Protein AF-A0A353LH49-F1 (afdb_monomer)

Sequence (114 aa):
VMPNPTAQELASIAIASAQTARGIVGVEPRVAMLSFSTKGSAQHEMIDKVAEATRIAKEIAPDLLIDGELQADAALVPSVGASKAPGSAIAGQANVLVFPTLEAGNIGYKLVQR

Mean predicted aligned error: 2.39 Å

Structure (mmCIF, N/CA/C/O backbone):
data_AF-A0A353LH49-F1
#
_entry.id   AF-A0A353LH49-F1
#
loop_
_atom_site.group_PDB
_atom_site.id
_atom_site.type_symbol
_atom_site.label_atom_id
_atom_site.label_alt_id
_atom_site.label_comp_id
_atom_site.label_asym_id
_atom_site.label_entity_id
_atom_site.label_seq_id
_atom_site.pdbx_PDB_ins_code
_atom_site.Cartn_x
_atom_site.Cartn_y
_atom_site.Cartn_z
_atom_site.occupancy
_atom_site.B_iso_or_equiv
_atom_site.auth_seq_id
_atom_site.auth_comp_id
_atom_site.auth_asym_id
_atom_site.auth_atom_id
_atom_site.pdbx_PDB_model_num
ATOM 1 N N . VAL A 1 1 ? 5.551 8.821 -13.370 1.00 75.88 1 VAL A N 1
ATOM 2 C CA . VAL A 1 1 ? 5.186 7.386 -13.489 1.00 75.88 1 VAL A CA 1
ATOM 3 C C . VAL A 1 1 ? 6.462 6.581 -13.333 1.00 75.88 1 VAL A C 1
ATOM 5 O O . VAL A 1 1 ? 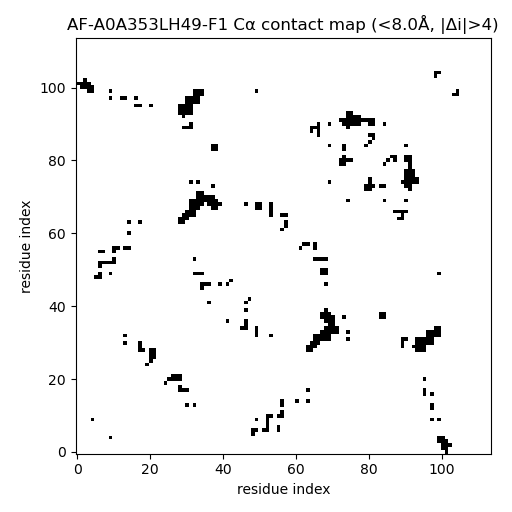7.422 6.912 -14.013 1.00 75.88 1 VAL A O 1
ATOM 8 N N . MET A 1 2 ? 6.496 5.605 -12.422 1.00 89.31 2 MET A N 1
ATOM 9 C CA . MET A 1 2 ? 7.700 4.829 -12.090 1.00 89.31 2 MET A CA 1
ATOM 10 C C . MET A 1 2 ? 7.432 3.335 -12.330 1.00 89.31 2 MET A C 1
ATOM 12 O O . MET A 1 2 ? 6.584 2.779 -11.633 1.00 89.31 2 MET A O 1
ATOM 16 N N . PRO A 1 3 ? 8.083 2.688 -13.319 1.00 94.62 3 PRO A N 1
ATOM 17 C CA . PRO A 1 3 ? 7.826 1.284 -13.651 1.00 94.62 3 PRO A CA 1
ATOM 18 C C . PRO A 1 3 ? 8.107 0.308 -12.502 1.00 94.62 3 PRO A C 1
ATOM 20 O O . PRO A 1 3 ? 7.260 -0.516 -12.160 1.00 94.62 3 PRO A O 1
ATOM 23 N N . ASN A 1 4 ? 9.274 0.437 -11.876 1.00 97.25 4 ASN A N 1
ATOM 24 C CA . ASN A 1 4 ? 9.697 -0.361 -10.731 1.00 97.25 4 ASN A CA 1
ATOM 25 C C . ASN A 1 4 ? 10.303 0.585 -9.682 1.00 97.25 4 ASN A C 1
ATOM 27 O O . ASN A 1 4 ? 11.509 0.819 -9.717 1.00 97.25 4 ASN A O 1
ATOM 31 N N . PRO A 1 5 ? 9.475 1.197 -8.817 1.00 97.62 5 PRO A N 1
ATOM 32 C CA . PRO A 1 5 ? 9.954 2.167 -7.841 1.00 97.62 5 PRO A CA 1
ATOM 33 C C . PRO A 1 5 ? 10.895 1.498 -6.836 1.00 97.62 5 PRO A C 1
ATOM 35 O O . PRO A 1 5 ? 10.647 0.365 -6.409 1.00 97.62 5 PRO A O 1
ATOM 38 N N . THR A 1 6 ? 11.936 2.226 -6.442 1.00 98.44 6 THR A N 1
ATOM 39 C CA . THR A 1 6 ? 12.780 1.943 -5.272 1.00 98.44 6 THR A CA 1
ATOM 40 C C . THR A 1 6 ? 11.975 2.058 -3.971 1.00 98.44 6 THR A C 1
ATOM 42 O O . THR A 1 6 ? 10.847 2.553 -3.968 1.00 98.44 6 THR A O 1
ATOM 45 N N . ALA A 1 7 ? 12.536 1.626 -2.837 1.00 98.56 7 ALA A N 1
ATOM 46 C CA . ALA A 1 7 ? 11.848 1.727 -1.546 1.00 98.56 7 ALA A CA 1
ATOM 47 C C . ALA A 1 7 ? 11.538 3.189 -1.156 1.00 98.56 7 ALA A C 1
ATOM 49 O O . ALA A 1 7 ? 10.439 3.491 -0.695 1.00 98.56 7 ALA A O 1
ATOM 50 N N . GLN A 1 8 ? 12.470 4.111 -1.413 1.00 98.50 8 GLN A N 1
ATOM 51 C CA . GLN A 1 8 ? 12.330 5.548 -1.157 1.00 98.50 8 GLN A CA 1
ATOM 52 C C . GLN A 1 8 ? 11.236 6.172 -2.029 1.00 98.50 8 GLN A C 1
ATOM 54 O O . GLN A 1 8 ? 10.405 6.950 -1.554 1.00 98.50 8 GLN A O 1
ATOM 59 N N . GLU A 1 9 ? 11.205 5.808 -3.309 1.00 98.50 9 GLU A N 1
ATOM 60 C CA . GLU A 1 9 ? 10.169 6.259 -4.236 1.00 98.50 9 GLU A CA 1
ATOM 61 C C . GLU A 1 9 ? 8.800 5.693 -3.858 1.00 98.50 9 GLU A C 1
ATOM 63 O O . GLU A 1 9 ? 7.806 6.414 -3.892 1.00 98.50 9 GLU A O 1
ATOM 68 N N . LEU A 1 10 ? 8.738 4.424 -3.447 1.00 98.62 10 LEU A N 1
ATOM 69 C CA . LEU A 1 10 ? 7.501 3.768 -3.035 1.00 98.62 10 LEU A CA 1
ATOM 70 C C . LEU A 1 10 ? 6.944 4.364 -1.732 1.00 98.62 10 LEU A C 1
ATOM 72 O O . LEU A 1 10 ? 5.738 4.593 -1.632 1.00 98.62 10 LEU A O 1
ATOM 76 N N . ALA A 1 11 ? 7.810 4.703 -0.774 1.00 98.75 11 ALA A N 1
ATOM 77 C CA . ALA A 1 11 ? 7.440 5.471 0.415 1.00 98.75 11 ALA A CA 1
ATOM 78 C C . ALA A 1 11 ? 6.884 6.856 0.041 1.00 98.75 11 ALA A C 1
ATOM 80 O O . ALA A 1 11 ? 5.835 7.272 0.536 1.00 98.75 11 ALA A O 1
ATOM 81 N N . SER A 1 12 ? 7.545 7.543 -0.894 1.00 98.44 12 SER A N 1
ATOM 82 C CA . SER A 1 12 ? 7.101 8.850 -1.393 1.00 98.44 12 SER A CA 1
ATOM 83 C C . SER A 1 12 ? 5.735 8.765 -2.086 1.00 98.44 12 SER A C 1
ATOM 85 O O . SER A 1 12 ? 4.872 9.613 -1.856 1.00 98.44 12 SER A O 1
ATOM 87 N N . ILE A 1 13 ? 5.497 7.711 -2.879 1.00 98.56 13 ILE A N 1
ATOM 88 C CA . ILE A 1 13 ? 4.190 7.421 -3.489 1.00 98.56 13 ILE A CA 1
ATOM 89 C C . ILE A 1 13 ? 3.124 7.249 -2.408 1.00 98.56 13 ILE A C 1
ATOM 91 O O . ILE A 1 13 ? 2.033 7.805 -2.543 1.00 98.56 13 ILE A O 1
ATOM 95 N N . ALA A 1 14 ? 3.415 6.493 -1.348 1.00 98.69 14 ALA A N 1
ATOM 96 C CA . ALA A 1 14 ? 2.465 6.230 -0.275 1.00 98.69 14 ALA A CA 1
ATOM 97 C C . ALA A 1 14 ? 2.020 7.520 0.426 1.00 98.69 14 ALA A C 1
ATOM 99 O O . ALA A 1 14 ? 0.821 7.767 0.570 1.00 98.69 14 ALA A O 1
ATOM 100 N N . ILE A 1 15 ? 2.978 8.381 0.776 1.00 98.69 15 ILE A N 1
ATOM 101 C CA . ILE A 1 15 ? 2.717 9.670 1.426 1.00 98.69 15 ILE A CA 1
ATOM 102 C C . ILE A 1 15 ? 1.917 10.597 0.500 1.00 98.69 15 ILE A C 1
ATOM 104 O O . ILE A 1 15 ? 0.896 11.148 0.913 1.00 98.69 15 ILE A O 1
ATOM 108 N N . ALA A 1 16 ? 2.320 10.730 -0.766 1.00 98.31 16 ALA A N 1
ATOM 109 C CA . ALA A 1 16 ? 1.608 11.570 -1.733 1.00 98.31 16 ALA A CA 1
ATOM 110 C C . ALA A 1 16 ? 0.178 11.063 -2.010 1.00 98.31 16 ALA A C 1
ATOM 112 O O . ALA A 1 16 ? -0.765 11.852 -2.132 1.00 98.31 16 ALA A O 1
ATOM 113 N N . SER A 1 17 ? -0.008 9.742 -2.063 1.00 98.31 17 SER A N 1
ATOM 114 C CA . SER A 1 17 ? -1.325 9.120 -2.248 1.00 98.31 17 SER A CA 1
ATOM 115 C C . SER A 1 17 ? -2.226 9.352 -1.035 1.00 98.31 17 SER A C 1
ATOM 117 O O . SER A 1 17 ? -3.405 9.661 -1.196 1.00 98.31 17 SER A O 1
ATOM 119 N N . ALA A 1 18 ? -1.675 9.283 0.179 1.00 98.56 18 ALA A N 1
ATOM 120 C CA . ALA A 1 18 ? -2.403 9.603 1.402 1.00 98.56 18 ALA A CA 1
ATOM 121 C C . ALA A 1 18 ? -2.843 11.074 1.456 1.00 98.56 18 ALA A C 1
ATOM 123 O O . ALA A 1 18 ? -3.993 11.369 1.780 1.00 98.56 18 ALA A O 1
ATOM 124 N N . GLN A 1 19 ? -1.950 11.997 1.087 1.00 98.12 19 GLN A N 1
ATOM 125 C CA . GLN A 1 19 ? -2.270 13.424 0.983 1.00 98.12 19 GLN A CA 1
ATOM 126 C C . GLN A 1 19 ? -3.378 13.675 -0.043 1.00 98.12 19 GLN A C 1
ATOM 128 O O . GLN A 1 19 ? -4.295 14.449 0.220 1.00 98.12 19 GLN A O 1
ATOM 133 N N . THR A 1 20 ? -3.335 12.976 -1.178 1.00 98.19 20 THR A N 1
ATOM 134 C CA . THR A 1 20 ? -4.377 13.030 -2.212 1.00 98.19 20 THR A CA 1
ATOM 135 C C . THR A 1 20 ? -5.720 12.519 -1.690 1.00 98.19 20 THR A C 1
ATOM 137 O O . THR A 1 20 ? -6.738 13.187 -1.859 1.00 98.19 20 THR A O 1
ATOM 140 N N . ALA A 1 21 ? -5.738 11.370 -1.012 1.00 98.25 21 ALA A N 1
ATOM 141 C CA . ALA A 1 21 ? -6.956 10.822 -0.417 1.00 98.25 21 ALA A CA 1
ATOM 142 C C . ALA A 1 21 ? -7.584 11.797 0.594 1.00 98.25 21 ALA A C 1
ATOM 144 O O . ALA A 1 21 ? -8.791 12.036 0.555 1.00 98.25 21 ALA A O 1
ATOM 145 N N . ARG A 1 22 ? -6.763 12.441 1.429 1.00 97.81 22 ARG A N 1
ATOM 146 C CA . ARG A 1 22 ? -7.247 13.434 2.392 1.00 97.81 22 ARG A CA 1
ATOM 147 C C . ARG A 1 22 ? -7.721 14.724 1.718 1.00 97.81 22 ARG A C 1
ATOM 149 O O . ARG A 1 22 ? -8.810 15.198 2.015 1.00 97.81 22 ARG A O 1
ATOM 156 N N . GLY A 1 23 ? -6.918 15.294 0.821 1.00 97.81 23 GLY A N 1
ATOM 157 C CA . GLY A 1 23 ? -7.153 16.624 0.250 1.00 97.81 23 GLY A CA 1
ATOM 158 C C . GLY A 1 23 ? -8.160 16.673 -0.899 1.00 97.81 23 GLY A C 1
ATOM 159 O O . GLY A 1 23 ? -8.814 17.694 -1.080 1.00 97.81 23 GLY A O 1
ATOM 160 N N . ILE A 1 24 ? -8.285 15.593 -1.676 1.00 97.06 24 ILE A N 1
ATOM 161 C CA . ILE A 1 24 ? -9.148 15.548 -2.869 1.00 97.06 24 ILE A CA 1
ATOM 162 C C . ILE A 1 24 ? -10.380 14.680 -2.623 1.00 97.06 24 ILE A C 1
ATOM 164 O O . ILE A 1 24 ? -11.488 15.083 -2.964 1.00 97.06 24 ILE A O 1
ATOM 168 N N . VAL A 1 25 ? -10.204 13.495 -2.032 1.00 96.31 25 VAL A N 1
ATOM 169 C CA . VAL A 1 25 ? -11.322 12.564 -1.787 1.00 96.31 25 VAL A CA 1
ATOM 170 C C . VAL A 1 25 ? -12.046 12.887 -0.473 1.00 96.31 25 VAL A C 1
ATOM 172 O O . VAL A 1 25 ? -13.220 12.562 -0.326 1.00 96.31 25 VAL A O 1
ATOM 175 N N . GLY A 1 26 ? -11.378 13.558 0.473 1.00 96.38 26 GLY A N 1
ATOM 176 C CA . GLY A 1 26 ? -11.967 13.952 1.755 1.00 96.38 26 GLY A CA 1
ATOM 177 C C . GLY A 1 26 ? -12.101 12.799 2.754 1.00 96.38 26 GLY A C 1
ATOM 178 O O . GLY A 1 26 ? -12.952 12.853 3.639 1.00 96.38 26 GLY A O 1
ATOM 179 N N . VAL A 1 27 ? -11.291 11.744 2.615 1.00 96.94 27 VAL A N 1
ATOM 180 C CA . VAL A 1 27 ? -11.302 10.575 3.511 1.00 96.94 27 VAL A CA 1
ATOM 181 C C . VAL A 1 27 ? -10.004 10.476 4.302 1.00 96.94 27 VAL A C 1
ATOM 183 O O . VAL A 1 27 ? -8.938 10.834 3.805 1.00 96.94 27 VAL A O 1
ATOM 186 N N . GLU A 1 28 ? -10.078 9.943 5.522 1.00 97.69 28 GLU A N 1
ATOM 187 C CA . GLU A 1 28 ? -8.874 9.672 6.309 1.00 97.69 28 GLU A CA 1
ATOM 188 C C . GLU A 1 28 ? -8.113 8.475 5.705 1.00 97.69 28 GLU A C 1
ATOM 190 O O . GLU A 1 28 ? -8.689 7.379 5.613 1.00 97.69 28 GLU A O 1
ATOM 195 N N . PRO A 1 29 ? -6.860 8.659 5.245 1.00 98.44 29 PRO A N 1
ATOM 196 C CA . PRO A 1 29 ? -6.124 7.621 4.539 1.00 98.44 29 PRO A CA 1
ATOM 197 C C . PRO A 1 29 ? -5.709 6.493 5.483 1.00 98.44 29 PRO A C 1
ATOM 199 O O . PRO A 1 29 ? -5.062 6.726 6.494 1.00 98.44 29 PRO A O 1
ATOM 202 N N . ARG A 1 30 ? -6.027 5.259 5.101 1.00 98.56 30 ARG A N 1
ATOM 203 C CA . ARG A 1 30 ? -5.522 4.005 5.667 1.00 98.56 30 ARG A CA 1
ATOM 204 C C . ARG A 1 30 ? -4.780 3.279 4.556 1.00 98.56 30 ARG A C 1
ATOM 206 O O . ARG A 1 30 ? -5.397 2.680 3.669 1.00 98.56 30 ARG A O 1
ATOM 213 N N . VAL A 1 31 ? -3.460 3.421 4.576 1.00 98.81 31 VAL A N 1
ATOM 214 C CA . VAL A 1 31 ? -2.564 3.070 3.474 1.00 98.81 31 VAL A CA 1
ATOM 215 C C . VAL A 1 31 ? -2.033 1.653 3.643 1.00 98.81 31 VAL A C 1
ATOM 217 O O . VAL A 1 31 ? -1.294 1.373 4.584 1.00 98.81 31 VAL A O 1
ATOM 220 N N . ALA A 1 32 ? -2.362 0.772 2.702 1.00 98.81 32 ALA A N 1
ATOM 221 C CA . ALA A 1 32 ? -1.776 -0.559 2.607 1.00 98.81 32 ALA A CA 1
ATOM 222 C C . ALA A 1 32 ? -0.669 -0.590 1.546 1.00 98.81 32 ALA A C 1
ATOM 224 O O . ALA A 1 32 ? -0.913 -0.318 0.366 1.00 98.81 32 ALA A O 1
ATOM 225 N N . MET A 1 33 ? 0.536 -0.966 1.968 1.00 98.69 33 MET A N 1
ATOM 226 C CA . MET A 1 33 ? 1.673 -1.221 1.084 1.00 98.69 33 MET A CA 1
ATOM 227 C C . MET A 1 33 ? 1.589 -2.663 0.577 1.00 98.69 33 MET A C 1
ATOM 229 O O . MET A 1 33 ? 1.830 -3.611 1.330 1.00 98.69 33 MET A O 1
ATOM 233 N N . LEU A 1 34 ? 1.189 -2.834 -0.685 1.00 98.69 34 LEU A N 1
ATOM 234 C CA . LEU A 1 34 ? 0.835 -4.141 -1.230 1.00 98.69 34 LEU A CA 1
ATOM 235 C C . LEU A 1 34 ? 2.056 -4.984 -1.607 1.00 98.69 34 LEU A C 1
ATOM 237 O O . LEU A 1 34 ? 3.041 -4.494 -2.156 1.00 98.69 34 LEU A O 1
ATOM 241 N N . SER A 1 35 ? 1.939 -6.287 -1.371 1.00 98.25 35 SER A N 1
ATOM 242 C CA . SER A 1 35 ? 2.899 -7.320 -1.753 1.00 98.25 35 SER A CA 1
ATOM 243 C C . SER A 1 35 ? 2.174 -8.647 -2.007 1.00 98.25 35 SER A C 1
ATOM 245 O O . SER A 1 35 ? 0.974 -8.779 -1.772 1.00 98.25 35 SER A O 1
ATOM 247 N N . PHE A 1 36 ? 2.900 -9.652 -2.491 1.00 96.12 36 PHE A N 1
ATOM 248 C CA . PHE A 1 36 ? 2.419 -11.034 -2.505 1.00 96.12 36 PHE A CA 1
ATOM 249 C C . PHE A 1 36 ? 2.643 -11.757 -1.160 1.00 96.12 36 PHE A C 1
ATOM 251 O O . PHE A 1 36 ? 2.196 -12.891 -1.013 1.00 96.12 36 PHE A O 1
ATOM 258 N N . SER A 1 37 ? 3.282 -11.102 -0.180 1.00 95.81 37 SER A N 1
ATOM 259 C CA . SER A 1 37 ? 3.412 -11.543 1.220 1.00 95.81 37 SER A CA 1
ATOM 260 C C . SER A 1 37 ? 2.581 -10.667 2.157 1.00 95.81 37 SER A C 1
ATOM 262 O O . SER A 1 37 ? 2.262 -9.525 1.831 1.00 95.81 37 SER A O 1
ATOM 264 N N . THR A 1 38 ? 2.236 -11.21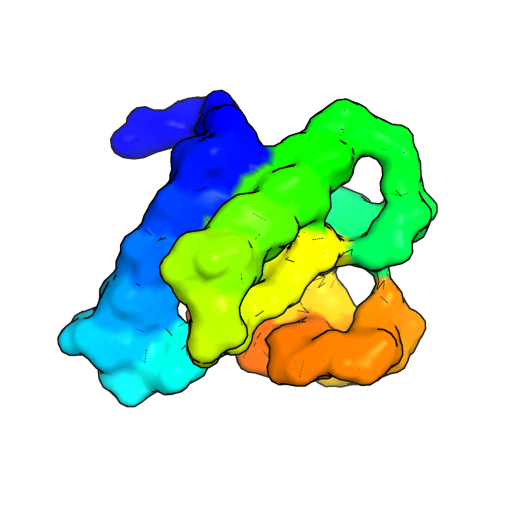2 3.322 1.00 94.50 38 THR A N 1
ATOM 265 C CA . THR A 1 38 ? 1.746 -10.453 4.473 1.00 94.50 38 THR A CA 1
ATOM 266 C C . THR A 1 38 ? 2.683 -10.679 5.658 1.00 94.50 38 THR A C 1
ATOM 268 O O . THR A 1 38 ? 2.868 -11.827 6.061 1.00 94.50 38 THR A O 1
ATOM 271 N N . LYS A 1 39 ? 3.248 -9.608 6.230 1.00 91.62 39 LYS A N 1
ATOM 272 C CA . LYS A 1 39 ? 4.037 -9.626 7.482 1.00 91.62 39 LYS A CA 1
ATOM 273 C C . LYS A 1 39 ? 5.098 -10.739 7.575 1.00 91.62 39 LYS A C 1
ATOM 275 O O . LYS A 1 39 ? 5.222 -11.404 8.600 1.00 91.62 39 LYS A O 1
ATOM 280 N N . GLY A 1 40 ? 5.867 -10.941 6.510 1.00 86.19 40 GLY A N 1
ATOM 281 C CA . GLY A 1 40 ? 6.948 -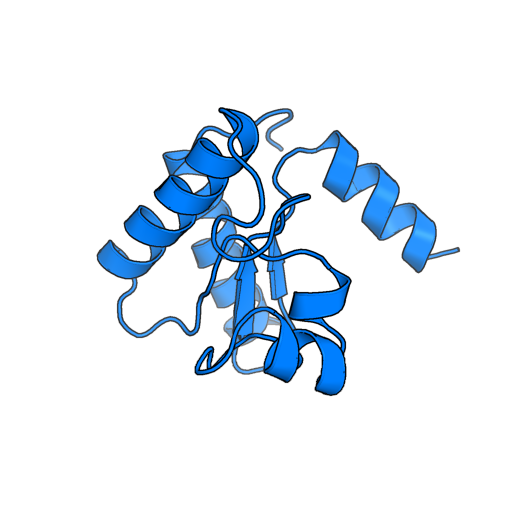11.926 6.456 1.00 86.19 40 GLY A CA 1
ATOM 282 C C . GLY A 1 40 ? 6.496 -13.368 6.211 1.00 86.19 40 GLY A C 1
ATOM 283 O O . GLY A 1 40 ? 7.272 -14.291 6.438 1.00 86.19 40 GLY A O 1
ATOM 284 N N . SER A 1 41 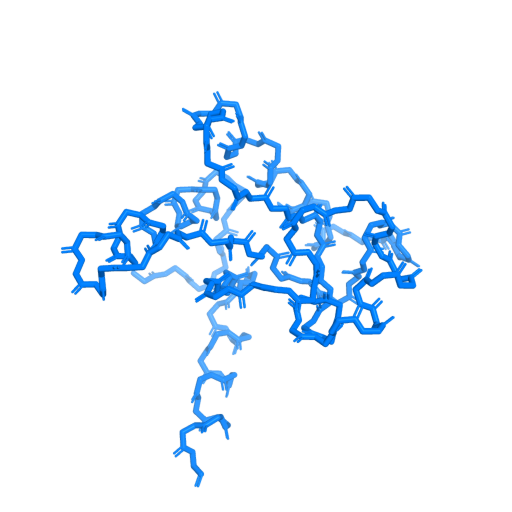? 5.268 -13.590 5.725 1.00 80.31 41 SER A N 1
ATOM 285 C CA . SER A 1 41 ? 4.790 -14.925 5.314 1.00 80.31 41 SER A CA 1
ATOM 286 C C . SER A 1 41 ? 5.656 -15.595 4.232 1.00 80.31 41 SER A C 1
ATOM 288 O O . SER A 1 41 ? 5.594 -16.810 4.058 1.00 80.31 41 SER A O 1
ATOM 290 N N . ALA A 1 42 ? 6.463 -14.809 3.515 1.00 83.25 42 ALA A N 1
ATOM 291 C CA . ALA A 1 42 ? 7.483 -15.262 2.581 1.00 83.25 42 ALA A CA 1
ATOM 292 C C . ALA A 1 42 ? 8.729 -14.361 2.677 1.00 83.25 42 ALA A C 1
ATOM 294 O O . ALA A 1 42 ? 8.670 -13.267 3.238 1.00 83.25 42 ALA A O 1
ATOM 295 N N . GLN A 1 43 ? 9.847 -14.813 2.106 1.00 89.25 43 GLN A N 1
ATOM 296 C CA . GLN A 1 43 ? 11.092 -14.045 2.002 1.00 89.25 43 GLN A CA 1
ATOM 297 C C . GLN A 1 43 ? 11.464 -13.871 0.530 1.00 89.25 43 GLN A C 1
ATOM 299 O O . GLN A 1 43 ? 11.510 -14.849 -0.216 1.00 89.25 43 GLN A O 1
ATOM 304 N N . HIS A 1 44 ? 11.678 -12.626 0.105 1.00 94.69 44 HIS A N 1
ATOM 305 C CA . HIS A 1 44 ? 12.043 -12.273 -1.266 1.00 94.69 44 HIS A CA 1
ATOM 306 C C . HIS A 1 44 ? 12.481 -10.804 -1.323 1.00 94.69 44 HIS A C 1
ATOM 308 O O . HIS A 1 44 ? 11.869 -9.968 -0.665 1.00 94.69 44 HIS A O 1
ATOM 314 N N . GLU A 1 45 ? 13.408 -10.442 -2.212 1.00 94.38 45 GLU A N 1
ATOM 315 C CA . GLU A 1 45 ? 13.870 -9.046 -2.376 1.00 94.38 45 GLU A CA 1
ATOM 316 C C . GLU A 1 45 ? 12.725 -8.045 -2.652 1.00 94.38 45 GLU A C 1
ATOM 318 O O . GLU A 1 45 ? 12.745 -6.886 -2.242 1.00 94.38 45 GLU A O 1
ATOM 323 N N . MET A 1 46 ? 11.670 -8.515 -3.325 1.00 94.06 46 MET A N 1
ATOM 324 C CA . MET A 1 46 ? 10.475 -7.720 -3.628 1.00 94.06 46 MET A CA 1
ATOM 325 C C . MET A 1 46 ? 9.621 -7.455 -2.384 1.00 94.06 46 MET A C 1
ATOM 327 O O . MET A 1 46 ? 8.946 -6.431 -2.327 1.00 94.06 46 MET A O 1
ATOM 331 N N . ILE A 1 47 ? 9.656 -8.359 -1.403 1.00 96.81 47 ILE A N 1
ATOM 332 C CA . ILE A 1 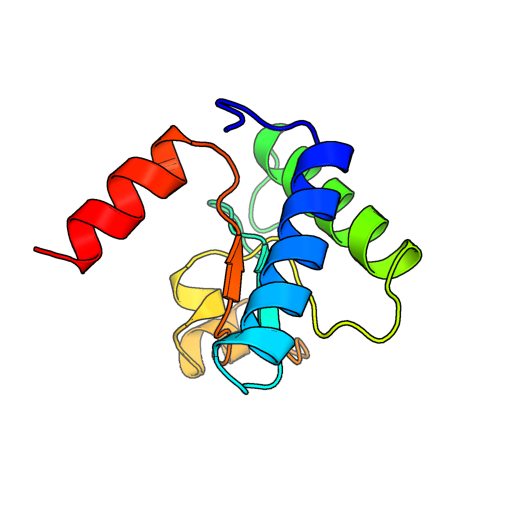47 ? 9.017 -8.190 -0.094 1.00 96.81 47 ILE A CA 1
ATOM 333 C C . ILE A 1 47 ? 9.829 -7.191 0.724 1.00 96.81 47 ILE A C 1
ATOM 335 O O . ILE A 1 47 ? 9.259 -6.223 1.225 1.00 96.81 47 ILE A O 1
ATOM 339 N N . ASP A 1 48 ? 11.151 -7.368 0.762 1.00 96.56 48 ASP A N 1
ATOM 340 C CA . ASP A 1 48 ? 12.072 -6.499 1.502 1.00 96.56 48 ASP A CA 1
ATOM 341 C C . ASP A 1 48 ? 11.949 -5.043 1.047 1.00 96.56 48 ASP A C 1
ATOM 343 O O . ASP A 1 48 ? 11.866 -4.133 1.868 1.00 96.56 48 ASP A O 1
ATOM 347 N N . LYS A 1 49 ? 11.815 -4.816 -0.266 1.00 97.94 49 LYS A N 1
ATOM 348 C CA . LYS A 1 49 ? 11.548 -3.491 -0.838 1.00 97.94 49 LYS A CA 1
ATOM 349 C C . LYS A 1 49 ? 10.299 -2.828 -0.248 1.00 97.94 49 LYS A C 1
ATOM 351 O O . LYS A 1 49 ? 10.317 -1.635 0.052 1.00 97.94 49 LYS A O 1
ATOM 356 N N . VAL A 1 50 ? 9.198 -3.570 -0.124 1.00 98.38 50 VAL A N 1
ATOM 357 C CA . VAL A 1 50 ? 7.920 -3.036 0.378 1.00 98.38 50 VAL A CA 1
ATOM 358 C C . VAL A 1 50 ? 7.974 -2.838 1.891 1.00 98.38 50 VAL A C 1
ATOM 360 O O . VAL A 1 50 ? 7.480 -1.824 2.392 1.00 98.38 50 VAL A O 1
ATOM 363 N N . ALA A 1 51 ? 8.607 -3.760 2.618 1.00 97.81 51 ALA A N 1
ATOM 364 C CA . ALA A 1 51 ? 8.841 -3.626 4.051 1.00 97.81 51 ALA A CA 1
ATOM 365 C C . ALA A 1 51 ? 9.689 -2.378 4.355 1.00 97.81 51 ALA A C 1
ATOM 367 O O . ALA A 1 51 ? 9.311 -1.560 5.196 1.00 97.81 51 ALA A O 1
ATOM 368 N N . GLU A 1 52 ? 10.766 -2.166 3.598 1.00 98.44 52 GLU A N 1
ATOM 369 C CA . GLU A 1 52 ? 11.635 -1.000 3.737 1.00 98.44 52 GLU A CA 1
ATOM 370 C C . GLU A 1 52 ? 10.917 0.303 3.365 1.00 98.44 52 GLU A C 1
ATOM 372 O O . GLU A 1 52 ? 10.982 1.281 4.106 1.00 98.44 52 GLU A O 1
ATOM 377 N N . ALA A 1 53 ? 10.140 0.315 2.277 1.00 98.69 53 ALA A N 1
ATOM 378 C CA . ALA A 1 53 ? 9.308 1.466 1.922 1.00 98.69 53 ALA A CA 1
ATOM 379 C C . ALA A 1 53 ? 8.305 1.817 3.033 1.00 98.69 53 ALA A C 1
ATOM 381 O O . ALA A 1 53 ? 8.081 2.990 3.333 1.00 98.69 53 ALA A O 1
ATOM 382 N N . THR A 1 54 ? 7.718 0.799 3.670 1.00 98.56 54 THR A N 1
ATOM 383 C CA . THR A 1 54 ? 6.798 0.978 4.800 1.00 98.56 54 THR A CA 1
ATOM 384 C C . THR A 1 54 ? 7.517 1.610 5.992 1.00 98.56 54 THR A C 1
ATOM 386 O O . THR A 1 54 ? 6.983 2.538 6.600 1.00 98.56 54 THR A O 1
ATOM 389 N N . ARG A 1 55 ? 8.731 1.143 6.318 1.00 98.56 55 ARG A N 1
ATOM 390 C CA . ARG A 1 55 ? 9.564 1.709 7.391 1.00 98.56 55 ARG A CA 1
ATOM 391 C C . ARG A 1 55 ? 9.894 3.177 7.116 1.00 98.56 55 ARG A C 1
ATOM 393 O O . ARG A 1 55 ? 9.609 4.023 7.957 1.00 98.56 55 ARG A O 1
ATOM 400 N N . ILE A 1 56 ? 10.408 3.481 5.923 1.00 98.81 56 ILE A N 1
ATOM 401 C CA . ILE A 1 56 ? 10.759 4.846 5.504 1.00 98.81 56 ILE A CA 1
ATOM 402 C C . ILE A 1 56 ? 9.539 5.772 5.591 1.00 98.81 56 ILE A C 1
ATOM 404 O O . ILE A 1 56 ? 9.633 6.880 6.115 1.00 98.81 56 ILE A O 1
ATOM 408 N N . ALA A 1 57 ? 8.374 5.328 5.113 1.00 98.62 57 ALA A N 1
ATOM 409 C CA . ALA A 1 57 ? 7.165 6.141 5.157 1.00 98.62 57 ALA A CA 1
ATOM 410 C C . ALA A 1 57 ? 6.705 6.440 6.595 1.00 98.62 57 ALA A C 1
ATOM 412 O O . ALA A 1 57 ? 6.304 7.569 6.869 1.00 98.62 57 ALA A O 1
ATOM 413 N N . LYS A 1 58 ? 6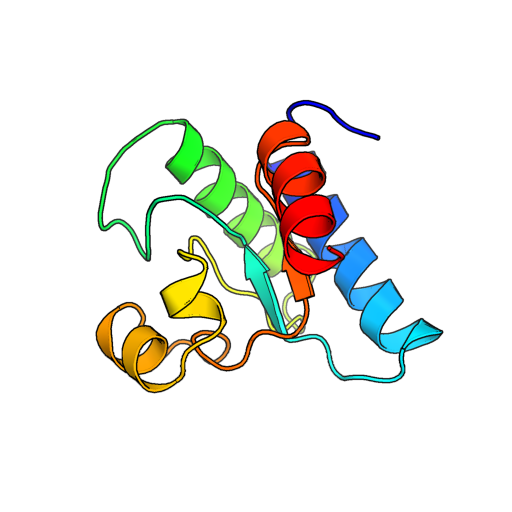.814 5.469 7.515 1.00 98.19 58 LYS A N 1
ATOM 414 C CA . LYS A 1 58 ? 6.526 5.671 8.948 1.00 98.19 58 LYS A CA 1
ATOM 415 C C . LYS A 1 58 ? 7.501 6.646 9.610 1.00 98.19 58 LYS A C 1
ATOM 417 O O . LYS A 1 58 ? 7.099 7.392 10.491 1.00 98.19 58 LYS A O 1
ATOM 422 N N . GLU A 1 59 ? 8.763 6.663 9.188 1.00 98.44 59 GLU A N 1
ATOM 423 C CA . GLU A 1 59 ? 9.757 7.610 9.710 1.00 98.44 59 GLU A CA 1
ATOM 424 C C . GLU A 1 59 ? 9.516 9.039 9.225 1.00 98.44 59 GLU A C 1
ATOM 426 O O . GLU A 1 59 ? 9.626 9.982 10.004 1.00 98.44 59 GLU A O 1
ATOM 431 N N . ILE A 1 60 ? 9.162 9.207 7.949 1.00 98.31 60 ILE A N 1
ATOM 432 C CA . ILE A 1 60 ? 8.899 10.526 7.357 1.00 98.31 60 ILE A CA 1
ATOM 433 C C . ILE A 1 60 ? 7.546 11.089 7.820 1.00 98.31 60 ILE A C 1
ATOM 435 O O . ILE A 1 60 ? 7.415 12.295 8.020 1.00 98.31 60 ILE A O 1
ATOM 439 N N . ALA A 1 61 ? 6.534 10.233 7.970 1.00 97.56 61 ALA A N 1
ATOM 440 C CA . ALA A 1 61 ? 5.170 10.613 8.321 1.00 97.56 61 ALA A CA 1
ATOM 441 C C . ALA A 1 61 ? 4.632 9.722 9.461 1.00 97.56 61 ALA A C 1
ATOM 443 O O . ALA A 1 61 ? 3.799 8.849 9.212 1.00 97.56 61 ALA A O 1
ATOM 444 N N . PRO A 1 62 ? 5.076 9.933 10.715 1.00 97.31 62 PRO A N 1
ATOM 445 C CA . PRO A 1 62 ? 4.726 9.069 11.849 1.00 97.31 62 PRO A CA 1
ATOM 446 C C . PRO A 1 62 ? 3.229 9.055 12.187 1.00 97.31 62 PRO A C 1
ATOM 448 O O . PRO A 1 62 ? 2.726 8.050 12.682 1.00 97.31 62 PRO A O 1
ATOM 451 N N . ASP A 1 63 ? 2.508 10.133 11.872 1.00 96.19 63 ASP A N 1
ATOM 452 C CA . ASP A 1 63 ? 1.059 10.233 12.092 1.00 96.19 63 ASP A CA 1
ATOM 453 C C . ASP A 1 63 ? 0.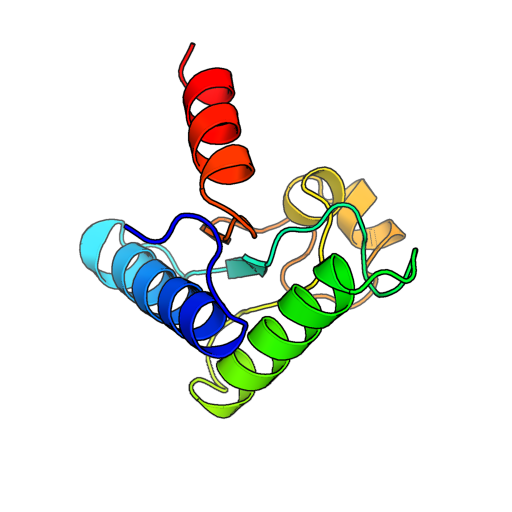232 9.576 10.972 1.00 96.19 63 ASP A C 1
ATOM 455 O O . ASP A 1 63 ? -0.995 9.492 11.057 1.00 96.19 63 ASP A O 1
ATOM 459 N N . LEU A 1 64 ? 0.872 9.140 9.880 1.00 97.56 64 LEU A N 1
ATOM 460 C CA . LEU A 1 64 ? 0.173 8.493 8.779 1.00 97.56 64 LEU A CA 1
ATOM 461 C C . LEU A 1 64 ? -0.216 7.064 9.169 1.00 97.56 64 LEU A C 1
ATOM 463 O O . LEU A 1 64 ? 0.624 6.232 9.502 1.00 97.56 64 LEU A O 1
ATOM 467 N N . LEU A 1 65 ? -1.502 6.751 9.030 1.00 98.25 65 LEU A N 1
ATOM 468 C CA . LEU A 1 65 ? -2.023 5.393 9.131 1.00 98.25 65 LEU A CA 1
ATOM 469 C C . LEU A 1 65 ? -1.561 4.563 7.922 1.00 98.25 65 LEU A C 1
ATOM 471 O O . LEU A 1 65 ? -2.233 4.500 6.891 1.00 98.25 65 LEU A O 1
ATOM 475 N N . ILE A 1 66 ? -0.394 3.934 8.055 1.00 98.56 66 ILE A N 1
ATOM 476 C CA . ILE A 1 66 ? 0.240 3.115 7.020 1.00 98.56 66 ILE A CA 1
ATOM 477 C C . ILE A 1 66 ? 0.711 1.777 7.576 1.0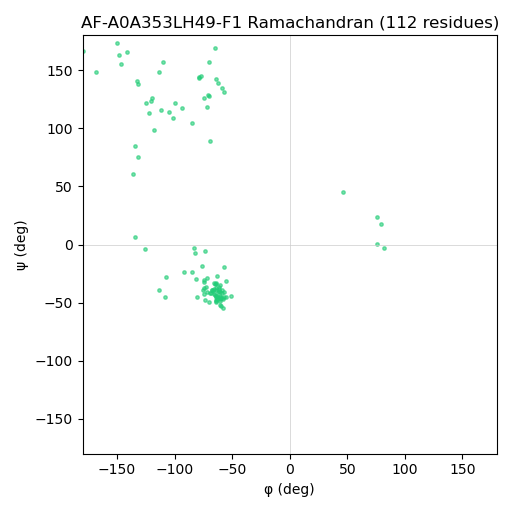0 98.56 66 ILE A C 1
ATOM 479 O O . ILE A 1 66 ? 1.293 1.699 8.661 1.00 98.56 66 ILE A O 1
ATOM 483 N N . ASP A 1 67 ? 0.494 0.708 6.815 1.00 98.19 67 ASP A N 1
ATOM 484 C CA . ASP A 1 67 ? 1.029 -0.598 7.159 1.00 98.19 67 ASP A CA 1
ATOM 485 C C . ASP A 1 67 ? 1.392 -1.441 5.939 1.00 98.19 67 ASP A C 1
ATOM 487 O O . ASP A 1 67 ? 0.887 -1.254 4.832 1.00 98.19 67 ASP A O 1
ATOM 491 N N . GLY A 1 68 ? 2.312 -2.369 6.167 1.00 96.38 68 GLY A N 1
ATOM 492 C CA . GLY A 1 68 ? 2.941 -3.151 5.121 1.00 96.38 68 GLY A CA 1
ATOM 493 C C . GLY A 1 68 ? 3.948 -4.159 5.667 1.00 96.38 68 GLY A C 1
ATOM 494 O O . GLY A 1 68 ? 4.307 -4.097 6.847 1.00 96.38 68 GLY A O 1
ATOM 495 N N . GLU A 1 69 ? 4.388 -5.104 4.847 1.00 97.56 69 GLU A N 1
ATOM 496 C CA . GLU A 1 69 ? 3.796 -5.452 3.551 1.00 97.56 69 GLU A CA 1
ATOM 497 C C . GLU A 1 69 ? 2.518 -6.299 3.737 1.00 97.56 69 GLU A C 1
ATOM 499 O O . GLU A 1 69 ? 2.433 -7.097 4.675 1.00 97.56 69 GLU A O 1
ATOM 504 N N . LEU A 1 70 ? 1.511 -6.114 2.875 1.00 98.31 70 LEU A N 1
ATOM 505 C CA . LEU A 1 70 ? 0.220 -6.810 2.964 1.00 98.31 70 LEU A CA 1
ATOM 506 C C . LEU A 1 70 ? -0.209 -7.383 1.608 1.00 98.31 70 LEU A C 1
ATOM 508 O O . LEU A 1 70 ? -0.115 -6.707 0.583 1.00 98.31 70 LEU A O 1
ATOM 512 N N . GLN A 1 71 ? -0.784 -8.585 1.603 1.00 98.31 71 GLN A N 1
ATOM 513 C CA . GLN A 1 71 ? -1.560 -9.061 0.456 1.00 98.31 71 GLN A CA 1
ATOM 514 C C . GLN A 1 71 ? -2.878 -8.283 0.329 1.00 98.31 71 GLN A C 1
ATOM 516 O O . GLN A 1 71 ? -3.390 -7.724 1.301 1.00 98.31 71 GLN A O 1
ATOM 521 N N . ALA A 1 72 ? -3.453 -8.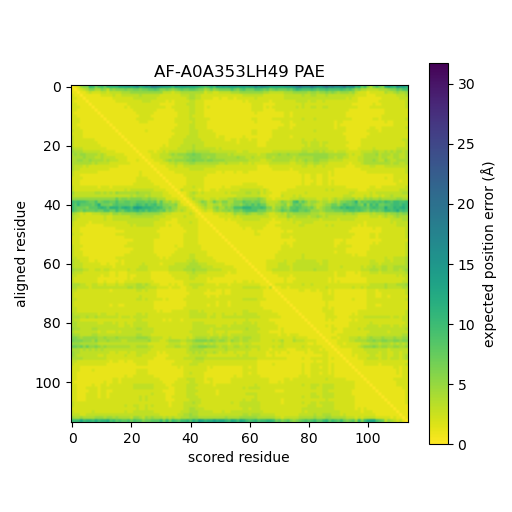253 -0.876 1.00 98.44 72 ALA A N 1
ATOM 522 C CA . ALA A 1 72 ? -4.683 -7.502 -1.142 1.00 98.44 72 ALA A CA 1
ATOM 523 C C . ALA A 1 72 ? -5.883 -7.995 -0.309 1.00 98.44 72 ALA A C 1
ATOM 525 O O . ALA A 1 72 ? -6.678 -7.185 0.162 1.00 98.44 72 ALA A O 1
ATOM 526 N N . ASP A 1 73 ? -5.990 -9.305 -0.077 1.00 97.88 73 ASP A N 1
ATOM 527 C CA . ASP A 1 73 ? -7.010 -9.899 0.792 1.00 97.88 73 ASP A CA 1
ATOM 528 C C . ASP A 1 73 ? -6.840 -9.444 2.251 1.00 97.88 73 ASP A C 1
ATOM 530 O O . ASP A 1 73 ? -7.807 -9.007 2.872 1.00 97.88 73 ASP A O 1
ATOM 534 N N . ALA A 1 74 ? -5.611 -9.448 2.773 1.00 98.19 74 ALA A N 1
ATOM 535 C CA . ALA A 1 74 ? -5.296 -8.934 4.103 1.00 98.19 74 ALA A CA 1
ATOM 536 C C . ALA A 1 74 ? -5.546 -7.423 4.226 1.00 98.19 74 ALA A C 1
ATOM 538 O O . ALA A 1 74 ? -5.939 -6.959 5.291 1.00 98.19 74 ALA A O 1
ATOM 539 N N . ALA A 1 75 ? -5.348 -6.648 3.158 1.00 98.50 75 ALA A N 1
ATOM 540 C CA . ALA A 1 75 ? -5.610 -5.211 3.150 1.00 98.50 75 ALA A CA 1
ATOM 541 C C . ALA A 1 75 ? -7.115 -4.873 3.141 1.00 98.50 75 ALA A C 1
ATOM 543 O O . ALA A 1 75 ? -7.521 -3.905 3.784 1.00 98.50 75 ALA A O 1
ATOM 544 N N . LEU A 1 76 ? -7.936 -5.664 2.439 1.00 98.50 76 LEU A N 1
ATOM 545 C CA . LEU A 1 76 ? -9.326 -5.315 2.113 1.00 98.50 76 LEU A CA 1
ATOM 546 C C . LEU A 1 76 ? -10.392 -6.104 2.883 1.00 98.50 76 LEU A C 1
ATOM 548 O O . LEU A 1 76 ? -11.498 -5.602 3.058 1.00 98.50 76 LEU A O 1
ATOM 552 N N . VAL A 1 77 ? -10.103 -7.334 3.315 1.00 98.38 77 VAL A N 1
ATOM 553 C CA . VAL A 1 77 ? -11.101 -8.224 3.929 1.00 98.38 77 VAL A CA 1
ATOM 554 C C . VAL A 1 77 ? -10.878 -8.288 5.444 1.00 98.38 77 VAL A C 1
ATOM 556 O O . VAL A 1 77 ? -9.869 -8.851 5.869 1.00 98.38 77 VAL A O 1
ATOM 559 N N . PRO A 1 78 ? -11.807 -7.784 6.287 1.00 97.94 78 PRO A N 1
ATOM 560 C CA . PRO A 1 78 ? -11.640 -7.736 7.744 1.00 97.94 78 PRO A CA 1
ATOM 561 C C . PRO A 1 78 ? -11.239 -9.064 8.392 1.00 97.94 78 PRO A C 1
ATOM 563 O O . PRO A 1 78 ? -10.329 -9.097 9.215 1.00 97.94 78 PRO A O 1
ATOM 566 N N . SER A 1 79 ? -11.877 -10.170 7.999 1.00 97.69 79 SER A N 1
ATOM 567 C CA . SER A 1 79 ? -11.578 -11.496 8.553 1.00 97.69 79 SER A CA 1
ATOM 568 C C . SER A 1 79 ? -10.171 -11.981 8.194 1.00 97.69 79 SER A C 1
ATOM 570 O O . SER A 1 79 ? -9.487 -12.565 9.034 1.00 97.69 79 SER A O 1
ATOM 572 N N . VAL A 1 80 ? -9.708 -11.704 6.972 1.00 97.44 80 VAL A N 1
ATOM 573 C CA . VAL A 1 80 ? -8.359 -12.070 6.522 1.00 97.44 80 VAL A CA 1
ATOM 574 C C . VAL A 1 80 ? -7.319 -11.155 7.156 1.00 97.44 80 VAL A C 1
ATOM 576 O O . VAL A 1 80 ? -6.299 -11.648 7.626 1.00 97.44 80 VAL A O 1
ATOM 579 N N . GLY A 1 81 ? -7.585 -9.848 7.232 1.00 97.62 81 GLY A N 1
ATOM 580 C CA . GLY A 1 81 ? -6.718 -8.883 7.905 1.00 97.62 81 GLY A CA 1
ATOM 581 C C . GLY A 1 81 ? -6.502 -9.232 9.378 1.00 97.62 81 GLY A C 1
ATOM 582 O O . GLY A 1 81 ? -5.360 -9.313 9.823 1.00 97.62 81 GLY A O 1
ATOM 583 N N . ALA A 1 82 ? -7.577 -9.558 10.103 1.00 96.44 82 ALA A N 1
ATOM 584 C CA . ALA A 1 82 ? -7.501 -10.005 11.494 1.00 96.44 82 ALA A CA 1
ATOM 585 C C . ALA A 1 82 ? -6.683 -11.297 11.665 1.00 96.44 82 ALA A C 1
ATOM 587 O O . ALA A 1 82 ? -5.993 -11.458 12.670 1.00 96.44 82 ALA A O 1
ATOM 588 N N . SER A 1 83 ? -6.742 -12.208 10.688 1.00 96.81 83 SER A N 1
ATOM 589 C CA . SER A 1 83 ? -6.010 -13.476 10.725 1.00 96.81 83 SER A CA 1
ATOM 590 C C . SER A 1 83 ? -4.538 -13.344 10.322 1.00 96.81 83 SER A C 1
ATOM 592 O O . SER A 1 83 ? -3.685 -13.932 10.982 1.00 96.81 83 SER A O 1
ATOM 594 N N . LYS A 1 84 ? -4.230 -12.621 9.238 1.00 96.56 84 LYS A N 1
ATOM 595 C CA . LYS A 1 84 ? -2.881 -12.551 8.649 1.00 96.56 84 LYS A CA 1
ATOM 596 C C . LYS A 1 84 ? -2.031 -11.398 9.188 1.00 96.56 84 LYS A C 1
ATOM 598 O O . LYS A 1 84 ? -0.810 -11.472 9.119 1.00 96.56 84 LYS A O 1
ATOM 603 N N . ALA A 1 85 ? -2.649 -10.339 9.703 1.00 96.19 85 ALA A N 1
ATOM 604 C CA . ALA A 1 85 ? -1.961 -9.173 10.254 1.00 96.19 85 ALA A CA 1
ATOM 605 C C . ALA A 1 85 ? -2.614 -8.720 11.578 1.00 96.19 85 ALA A C 1
ATOM 607 O O . ALA A 1 85 ? -3.104 -7.588 11.677 1.00 96.19 85 ALA A O 1
ATOM 608 N N . PRO A 1 86 ? -2.641 -9.592 12.609 1.00 94.50 86 PRO A N 1
ATOM 609 C CA . PRO A 1 86 ? -3.260 -9.271 13.890 1.00 94.50 86 PRO A CA 1
ATOM 610 C C . PRO A 1 86 ? -2.612 -8.030 14.519 1.00 94.50 86 PRO A C 1
ATOM 612 O O . PRO A 1 86 ? -1.390 -7.889 14.538 1.00 94.50 86 PRO A O 1
ATOM 615 N N . GLY A 1 87 ? -3.442 -7.117 15.028 1.00 92.19 87 GLY A N 1
ATOM 616 C CA . GLY A 1 87 ? -2.992 -5.855 15.629 1.00 92.19 87 GLY A CA 1
ATOM 617 C C . GLY A 1 87 ? -2.681 -4.733 14.630 1.00 92.19 87 GLY A C 1
ATOM 618 O O . GLY A 1 87 ? -2.396 -3.616 15.056 1.00 92.19 87 GLY A O 1
ATOM 619 N N . SER A 1 88 ? -2.769 -4.980 13.319 1.00 95.44 88 SER A N 1
ATOM 620 C CA . SER A 1 88 ? -2.688 -3.907 12.325 1.00 95.44 88 SER A CA 1
ATOM 621 C C . SER A 1 88 ? -3.941 -3.031 12.382 1.00 95.44 88 SER A C 1
ATOM 623 O O . SER A 1 88 ? -5.059 -3.524 12.256 1.00 95.44 88 SER A O 1
ATOM 625 N N . ALA A 1 89 ? -3.757 -1.715 12.505 1.00 92.62 89 ALA A N 1
ATOM 626 C CA . ALA A 1 89 ? -4.849 -0.741 12.406 1.00 92.62 89 ALA A CA 1
ATOM 627 C C . ALA A 1 89 ? -5.356 -0.544 10.959 1.00 92.62 89 ALA A C 1
ATOM 629 O O . ALA A 1 89 ? -6.317 0.192 10.737 1.00 92.62 89 ALA A O 1
ATOM 630 N N . ILE A 1 90 ? -4.693 -1.163 9.974 1.00 97.56 90 ILE A N 1
ATOM 631 C CA . ILE A 1 90 ? -4.937 -0.956 8.539 1.00 97.56 90 ILE A CA 1
ATOM 632 C C . ILE A 1 90 ? -5.510 -2.205 7.873 1.00 97.56 90 ILE A C 1
ATOM 634 O O . ILE A 1 90 ? -6.374 -2.092 7.002 1.00 97.56 90 ILE A O 1
ATOM 638 N N . ALA A 1 91 ? -5.031 -3.391 8.260 1.00 96.94 91 ALA A N 1
ATOM 639 C CA . ALA A 1 91 ? -5.449 -4.643 7.647 1.00 96.94 91 ALA A CA 1
ATOM 640 C C . ALA A 1 91 ? -6.974 -4.830 7.733 1.00 96.94 91 ALA A C 1
ATOM 642 O O . ALA A 1 91 ? -7.596 -4.650 8.779 1.00 96.94 91 ALA A O 1
ATOM 643 N N . GLY A 1 92 ? -7.582 -5.169 6.599 1.00 98.31 92 GLY A N 1
ATOM 644 C CA . GLY A 1 92 ? -9.021 -5.332 6.434 1.00 98.31 92 GLY A CA 1
ATOM 645 C C . GLY A 1 92 ? -9.823 -4.031 6.348 1.00 98.31 92 GLY A C 1
ATOM 646 O O . GLY A 1 92 ? -11.044 -4.091 6.250 1.00 98.31 92 GLY A O 1
ATOM 647 N N . GLN A 1 93 ? -9.173 -2.867 6.414 1.00 98.00 93 GLN A N 1
ATOM 648 C CA . GLN A 1 93 ? -9.832 -1.556 6.441 1.00 98.00 93 GLN A CA 1
ATOM 649 C C . GLN A 1 93 ? -9.188 -0.543 5.482 1.00 98.00 93 GLN A C 1
ATOM 651 O O . GLN A 1 93 ? -9.551 0.639 5.509 1.00 98.00 93 GLN A O 1
ATOM 656 N N . ALA A 1 94 ? -8.226 -0.970 4.659 1.00 98.56 94 ALA A N 1
ATOM 657 C CA . ALA A 1 94 ? -7.464 -0.081 3.792 1.00 98.56 94 ALA A CA 1
ATOM 658 C C . ALA A 1 94 ? -8.364 0.621 2.765 1.00 98.56 94 ALA A C 1
ATOM 660 O O . ALA A 1 94 ? -9.253 0.014 2.170 1.00 98.56 94 ALA A O 1
ATOM 661 N N . ASN A 1 95 ? -8.108 1.908 2.535 1.00 98.25 95 ASN A N 1
ATOM 662 C CA . ASN A 1 95 ? -8.784 2.709 1.507 1.00 98.25 95 ASN A CA 1
ATOM 663 C C . ASN A 1 95 ? -7.798 3.393 0.543 1.00 98.25 95 ASN A C 1
ATOM 665 O O . ASN A 1 95 ? -8.221 4.003 -0.436 1.00 98.25 95 ASN A O 1
ATOM 669 N N . VAL A 1 96 ? -6.493 3.250 0.784 1.00 98.69 96 VAL A N 1
ATOM 670 C CA . VAL A 1 96 ? -5.422 3.627 -0.140 1.00 98.69 96 VAL A CA 1
ATOM 671 C C . VAL A 1 96 ? -4.544 2.402 -0.364 1.00 98.69 96 VAL A C 1
ATOM 673 O O . VAL A 1 96 ? -4.002 1.840 0.586 1.00 98.69 96 VAL A O 1
ATOM 676 N N . LEU A 1 97 ? -4.409 1.984 -1.622 1.00 98.69 97 LEU A N 1
ATOM 677 C CA . LEU A 1 97 ? -3.644 0.801 -2.013 1.00 98.69 97 LEU A CA 1
ATOM 678 C C . LEU A 1 97 ? -2.404 1.222 -2.802 1.00 98.69 97 LEU A C 1
ATOM 680 O O . LEU A 1 97 ? -2.517 1.769 -3.900 1.00 98.69 97 LEU A O 1
ATOM 684 N N . VAL A 1 98 ? -1.222 0.956 -2.250 1.00 98.69 98 VAL A N 1
ATOM 685 C CA . VAL A 1 98 ? 0.057 1.280 -2.888 1.00 98.69 98 VAL A CA 1
ATOM 686 C C . VAL A 1 98 ? 0.631 0.011 -3.503 1.00 98.69 98 VAL A C 1
ATOM 688 O O . VAL A 1 98 ? 1.059 -0.897 -2.794 1.00 98.69 98 VAL A O 1
ATOM 691 N N . PHE A 1 99 ? 0.624 -0.062 -4.832 1.00 98.56 99 PHE A N 1
ATOM 692 C CA . PHE A 1 99 ? 1.149 -1.206 -5.577 1.00 98.56 99 PHE A CA 1
ATOM 693 C C . PHE A 1 99 ? 2.685 -1.172 -5.667 1.00 98.56 99 PHE A C 1
ATOM 695 O O . PHE A 1 99 ? 3.257 -0.095 -5.834 1.00 98.56 99 PHE A O 1
ATOM 702 N N . PRO A 1 100 ? 3.364 -2.336 -5.629 1.00 98.06 100 PRO A N 1
ATOM 703 C CA . PRO A 1 100 ? 4.827 -2.400 -5.578 1.00 98.06 100 PRO A CA 1
ATOM 704 C C . PRO A 1 100 ? 5.510 -2.103 -6.922 1.00 98.06 100 PRO A C 1
ATOM 706 O O . PRO A 1 100 ? 6.713 -1.834 -6.945 1.00 98.06 100 PRO A O 1
ATOM 709 N N . THR A 1 101 ? 4.775 -2.189 -8.038 1.00 98.44 101 THR A N 1
ATOM 710 C CA . THR A 1 101 ? 5.251 -1.933 -9.407 1.00 98.44 101 THR A CA 1
ATOM 711 C C . THR A 1 101 ? 4.130 -1.370 -10.282 1.00 98.44 101 THR A C 1
ATOM 713 O O . THR A 1 101 ? 2.941 -1.502 -9.970 1.00 98.44 101 THR A O 1
ATOM 716 N N . LEU A 1 102 ? 4.505 -0.772 -11.417 1.00 97.88 102 LEU A N 1
ATOM 717 C CA . LEU A 1 102 ? 3.555 -0.318 -12.429 1.00 97.88 102 LEU A CA 1
ATOM 718 C C . LEU A 1 102 ? 2.785 -1.478 -13.058 1.00 97.88 102 LEU A C 1
ATOM 720 O O . LEU A 1 102 ? 1.618 -1.296 -13.375 1.00 97.88 102 LEU A O 1
ATOM 724 N N . GLU A 1 103 ? 3.395 -2.651 -13.230 1.00 98.19 103 GLU A N 1
ATOM 725 C CA . GLU A 1 103 ? 2.699 -3.832 -13.754 1.00 98.19 103 GLU A CA 1
ATOM 726 C C . GLU A 1 103 ? 1.532 -4.213 -12.843 1.00 98.19 103 GLU A C 1
ATOM 728 O O . GLU A 1 103 ? 0.387 -4.263 -13.294 1.00 98.19 103 GLU A O 1
ATOM 733 N N . ALA A 1 104 ? 1.802 -4.372 -11.542 1.00 98.06 104 ALA A N 1
ATOM 734 C CA . ALA A 1 104 ? 0.782 -4.704 -10.555 1.00 98.06 104 ALA A CA 1
ATOM 735 C C . ALA A 1 104 ? -0.311 -3.626 -10.492 1.00 98.06 104 ALA A C 1
ATOM 737 O O . ALA A 1 104 ? -1.498 -3.947 -10.514 1.00 98.06 104 ALA A O 1
ATOM 738 N N . GLY A 1 105 ? 0.081 -2.347 -10.480 1.00 97.94 105 GLY A N 1
ATOM 739 C CA . GLY A 1 105 ? -0.866 -1.235 -10.462 1.00 97.94 105 GLY A CA 1
ATOM 740 C C . GLY A 1 105 ? -1.724 -1.161 -11.726 1.00 97.94 105 GLY A C 1
ATOM 741 O O . GLY A 1 105 ? -2.944 -1.056 -11.630 1.00 97.94 105 GLY A O 1
ATOM 742 N N . ASN A 1 106 ? -1.110 -1.237 -12.911 1.00 98.06 106 ASN A N 1
ATOM 743 C CA . ASN A 1 106 ? -1.794 -1.065 -14.193 1.00 98.06 106 ASN A CA 1
ATOM 744 C C . ASN A 1 106 ? -2.743 -2.221 -14.507 1.00 98.06 106 ASN A C 1
ATOM 746 O O . ASN A 1 106 ? -3.867 -1.980 -14.947 1.00 98.06 106 ASN A O 1
ATOM 750 N N . ILE A 1 107 ? -2.310 -3.455 -14.240 1.00 98.31 107 ILE A N 1
ATOM 751 C CA . ILE A 1 107 ? -3.162 -4.640 -14.347 1.00 98.31 107 ILE A CA 1
ATOM 752 C C . ILE A 1 107 ? -4.293 -4.540 -13.318 1.00 98.31 107 ILE A C 1
ATOM 754 O O . ILE A 1 107 ? -5.461 -4.654 -13.682 1.00 98.31 107 ILE A O 1
ATOM 758 N N . GLY A 1 108 ? -3.961 -4.251 -12.055 1.00 98.25 108 GLY A N 1
ATOM 759 C CA . GLY A 1 108 ? -4.913 -4.205 -10.948 1.00 98.25 108 GLY A CA 1
ATOM 760 C C . GLY A 1 108 ? -6.058 -3.217 -11.165 1.00 98.25 108 GLY A C 1
ATOM 761 O O . GLY A 1 108 ? -7.220 -3.618 -11.134 1.00 98.25 108 GLY A O 1
ATOM 762 N N . TYR A 1 109 ? -5.765 -1.938 -11.438 1.00 97.50 109 TYR A N 1
ATOM 763 C CA . TYR A 1 109 ? -6.843 -0.951 -11.594 1.00 97.50 109 TYR A CA 1
ATOM 764 C C . TYR A 1 109 ? -7.718 -1.243 -12.820 1.00 97.50 109 TYR A C 1
ATOM 766 O O . TYR A 1 109 ? -8.920 -0.988 -12.784 1.00 97.50 109 TYR A O 1
ATOM 774 N N . LYS A 1 110 ? -7.141 -1.790 -13.902 1.00 97.94 110 LYS A N 1
ATOM 775 C CA . LYS A 1 110 ? -7.916 -2.165 -15.090 1.00 97.94 110 LYS A CA 1
ATOM 776 C C . LYS A 1 110 ? -8.835 -3.343 -14.802 1.00 97.94 110 LYS A C 1
ATOM 778 O O . LYS A 1 110 ? -9.972 -3.295 -15.243 1.00 97.94 110 LYS A O 1
ATOM 783 N N . LEU A 1 111 ? -8.382 -4.358 -14.065 1.00 98.19 111 LEU A N 1
ATOM 784 C CA . LEU A 1 111 ? -9.232 -5.488 -13.673 1.00 98.19 111 LEU A CA 1
ATOM 785 C C . LEU A 1 111 ? -10.423 -5.046 -12.815 1.00 98.19 111 LEU A C 1
ATOM 787 O O . LEU A 1 111 ? -11.510 -5.567 -13.002 1.00 98.19 111 LEU A O 1
ATOM 791 N N . VAL A 1 112 ? -10.228 -4.081 -11.912 1.00 97.19 112 VAL A N 1
ATOM 792 C CA . VAL A 1 112 ? -11.303 -3.566 -11.040 1.00 97.19 112 VAL A CA 1
ATOM 793 C C . VAL A 1 112 ? -12.288 -2.664 -11.793 1.00 97.19 112 VAL A C 1
ATOM 795 O O . VAL A 1 112 ? -13.455 -2.589 -11.427 1.00 97.19 112 VAL A O 1
ATOM 798 N N . GLN A 1 113 ? -11.826 -1.946 -12.819 1.00 94.88 113 GLN A N 1
ATOM 799 C CA . GLN A 1 113 ? -12.666 -1.027 -13.591 1.00 94.88 113 GLN A CA 1
ATOM 800 C C . GLN A 1 113 ? -13.635 -1.738 -14.549 1.00 94.88 113 GLN A C 1
ATOM 802 O O . GLN A 1 113 ? -14.674 -1.163 -14.881 1.00 94.88 113 GLN A O 1
ATOM 807 N N . ARG A 1 114 ? -13.240 -2.893 -15.095 1.00 82.81 114 ARG A N 1
ATOM 808 C CA . ARG A 1 114 ? -14.026 -3.626 -16.099 1.00 82.81 114 ARG A CA 1
ATOM 809 C C . ARG A 1 114 ? -15.167 -4.395 -15.459 1.00 82.81 114 ARG A C 1
ATOM 811 O O . ARG A 1 114 ? -16.222 -4.435 -16.127 1.00 82.81 114 ARG A O 1
#

pLDDT: mean 96.7, std 3.74, range [75.88, 98.81]

Foldseek 3Di:
DFFADFLQVLLVVQVVLQVCCCVPVVDRAQEAQEDPAFPCPDDDPLQVRSVSSQVVNCVVCVVRNYDDDDHPCQQAQPVNVCVRPNPRPRGNPGPHYRYRGPVCVVVVVVVVVD

Radius of gyration: 12.94 Å; Cα contacts (8 Å, |Δi|>4): 212; chains: 1; bounding box: 28×32×32 Å

Secondary structure (DSSP, 8-state):
--SS--HHHHHHHHHHHHHHIIIII-S---EEEE-SSSTTSS--HHHHHHHHHHHHHHHH-TTS-EEEEE-HHHHH-HHHHHHHSTT-SSTTT-SEEE-SSHHHHHHHHHHHH-

Nearest PDB structures (foldseek):
  6iox-assembly1_B  TM=9.984E-01  e=2.994E-16  Porphyromonas gingivalis ATCC 33277
  1vmi-assembly1_A-2  TM=9.906E-01  e=4.318E-13  Escherichia coli
  7t88-assembly1_A-2  TM=9.859E-01  e=4.613E-13  Escherichia coli str. K-12 substr. MG1655
  1r5j-assembly1_A  TM=9.939E-01  e=1.420E-12  Streptococcus pyogenes
  2af3-assembly1_C  TM=9.838E-01  e=9.043E-12  Methanosarcina thermophila

Solvent-accessible surface area (backbone atoms only — not comparable to full-atom values): 6038 Å² total; per-residue (Å²): 140,60,66,72,48,52,35,70,52,46,16,50,49,46,54,53,51,35,50,43,34,38,76,74,71,68,41,89,46,20,31,29,34,36,41,97,34,37,74,70,76,56,89,49,76,74,50,52,38,37,37,49,9,41,51,53,32,42,71,77,38,71,88,54,53,66,44,49,27,24,23,68,58,28,24,56,34,52,73,44,3,54,70,61,39,66,89,49,94,28,38,19,62,36,80,35,81,38,59,66,28,36,66,59,39,57,54,48,55,51,65,73,71,109